Protein AF-A0A1Y1NAF7-F1 (afdb_monomer)

Nearest PDB structures (foldseek):
  4gmj-assembly3_F  TM=9.354E-01  e=2.332E-06  Homo sapiens
  4gmj-assembly2_D  TM=9.264E-01  e=3.913E-06  Homo sapiens
  3g10-assembly1_A  TM=8.641E-01  e=6.539E-05  Schizosaccharomyces pombe

Structure (mmCIF, N/CA/C/O backbone):
data_AF-A0A1Y1NAF7-F1
#
_entry.id   AF-A0A1Y1NAF7-F1
#
loop_
_atom_site.group_PDB
_atom_site.id
_atom_site.type_symbol
_atom_site.label_atom_id
_atom_site.label_alt_id
_atom_site.label_comp_id
_atom_site.label_asym_id
_atom_site.label_entity_id
_atom_site.label_seq_id
_atom_site.pdbx_PDB_ins_code
_atom_site.Cartn_x
_atom_site.Cartn_y
_atom_site.Cartn_z
_atom_site.occupancy
_atom_site.B_iso_or_equiv
_atom_site.auth_seq_id
_atom_site.auth_comp_id
_atom_site.auth_asym_id
_atom_site.auth_atom_id
_atom_site.pdbx_PDB_model_num
ATOM 1 N N . TYR A 1 1 ? 0.573 -0.088 10.999 1.00 87.44 1 TYR A N 1
ATOM 2 C CA . TYR A 1 1 ? -0.055 0.769 12.030 1.00 87.44 1 TYR A CA 1
ATOM 3 C C . TYR A 1 1 ? -1.225 1.585 11.491 1.00 87.44 1 TYR A C 1
ATOM 5 O O . TYR A 1 1 ? -2.188 1.751 12.228 1.00 87.44 1 TYR A O 1
ATOM 13 N N . ASP A 1 2 ? -1.190 2.050 10.239 1.00 93.06 2 ASP A N 1
ATOM 14 C CA . ASP A 1 2 ? -2.223 2.925 9.647 1.00 93.06 2 ASP A CA 1
ATOM 15 C C . ASP A 1 2 ? -3.653 2.391 9.813 1.00 93.06 2 ASP A C 1
ATOM 17 O O . ASP A 1 2 ? -4.511 3.077 10.369 1.00 93.06 2 ASP A O 1
ATOM 21 N N . PHE A 1 3 ? -3.892 1.123 9.457 1.00 94.56 3 PHE A N 1
ATOM 22 C CA . PHE A 1 3 ? -5.194 0.478 9.658 1.00 94.56 3 PHE A CA 1
ATOM 23 C C . PHE A 1 3 ? -5.622 0.399 11.126 1.00 94.56 3 PHE A C 1
ATOM 25 O O . PHE A 1 3 ? -6.816 0.415 11.402 1.00 94.56 3 PHE A O 1
ATOM 32 N N . GLY A 1 4 ? -4.687 0.364 12.078 1.00 95.00 4 GLY A N 1
ATOM 33 C CA . GLY A 1 4 ? -5.000 0.420 13.506 1.00 95.00 4 GLY A CA 1
ATOM 34 C C . GLY A 1 4 ? -5.618 1.762 13.898 1.00 95.00 4 GLY A C 1
ATOM 35 O O . GLY A 1 4 ? -6.673 1.797 14.527 1.00 95.00 4 GLY A O 1
ATOM 36 N N . TYR A 1 5 ? -5.011 2.872 13.467 1.00 96.50 5 TYR A N 1
ATOM 37 C CA . TYR A 1 5 ? -5.557 4.211 13.709 1.00 96.50 5 TYR A CA 1
ATOM 38 C C . TYR A 1 5 ? -6.892 4.423 12.995 1.00 96.50 5 TYR A C 1
ATOM 40 O O . TYR A 1 5 ? -7.846 4.878 13.624 1.00 96.50 5 TYR A O 1
ATOM 48 N N . LEU A 1 6 ? -6.984 4.054 11.714 1.00 96.81 6 LEU A N 1
ATOM 49 C CA . LEU A 1 6 ? -8.217 4.208 10.941 1.00 96.81 6 LEU A CA 1
ATOM 50 C C . LEU A 1 6 ? -9.359 3.364 11.518 1.00 96.81 6 LEU A C 1
ATOM 52 O O . LEU A 1 6 ? -10.451 3.881 11.728 1.00 96.81 6 LEU A O 1
ATOM 56 N N . THR A 1 7 ? -9.101 2.097 11.853 1.00 96.56 7 THR A N 1
ATOM 57 C CA . THR A 1 7 ? -10.111 1.222 12.468 1.00 96.56 7 THR A CA 1
ATOM 58 C C . THR A 1 7 ? -10.563 1.783 13.811 1.00 96.56 7 THR A C 1
ATOM 60 O O . THR A 1 7 ? -11.762 1.861 14.044 1.00 96.56 7 THR A O 1
ATOM 63 N N . LYS A 1 8 ? -9.637 2.256 14.662 1.00 97.56 8 LYS A N 1
ATOM 64 C CA . LYS A 1 8 ? -9.969 2.896 15.948 1.00 97.56 8 LYS A CA 1
A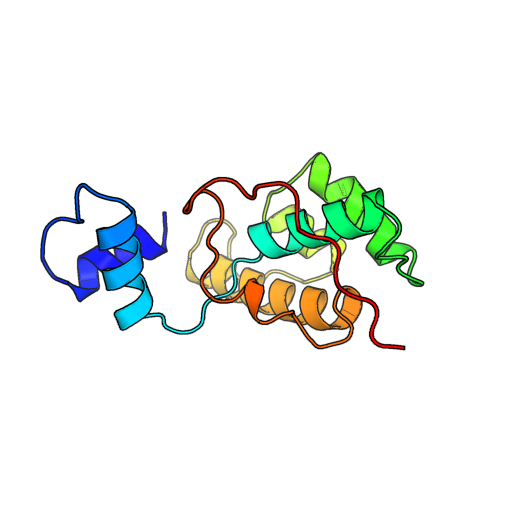TOM 65 C C . LYS A 1 8 ? -10.896 4.103 15.773 1.00 97.56 8 LYS A C 1
ATOM 67 O O . LYS A 1 8 ? -11.840 4.255 16.544 1.00 97.56 8 LYS A O 1
ATOM 72 N N . LEU A 1 9 ? -10.629 4.948 14.774 1.00 97.75 9 LEU A N 1
ATOM 73 C CA . LEU A 1 9 ? -11.469 6.107 14.459 1.00 97.75 9 LEU A CA 1
ATOM 74 C C . LEU A 1 9 ? -12.861 5.701 13.961 1.00 97.75 9 LEU A C 1
ATOM 76 O O . LEU A 1 9 ? -13.828 6.371 14.295 1.00 97.75 9 LEU A O 1
ATOM 80 N N . LEU A 1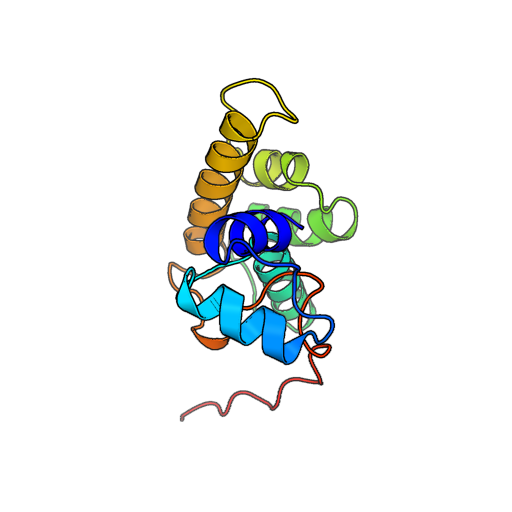 10 ? -12.969 4.619 13.188 1.00 97.31 10 LEU A N 1
ATOM 81 C CA . LEU A 1 10 ? -14.237 4.165 12.608 1.00 97.31 10 LEU A CA 1
ATOM 82 C C . LEU A 1 10 ? -15.128 3.419 13.608 1.00 97.31 10 LEU A C 1
ATOM 84 O O . LEU A 1 10 ? -16.346 3.577 13.569 1.00 97.31 10 LEU A O 1
ATOM 88 N N . ILE A 1 11 ? -14.541 2.616 14.502 1.00 97.00 11 ILE A N 1
ATOM 89 C CA . ILE A 1 11 ? -15.306 1.867 15.513 1.00 97.00 11 ILE A CA 1
ATOM 90 C C . ILE A 1 11 ? -15.652 2.715 16.742 1.00 97.00 11 ILE A C 1
ATOM 92 O O . ILE A 1 11 ? -16.551 2.343 17.489 1.00 97.00 11 ILE A O 1
ATOM 96 N N . CYS A 1 12 ? -14.946 3.829 16.969 1.00 96.62 12 CYS A N 1
ATOM 97 C CA . CYS A 1 12 ? -15.132 4.724 18.120 1.00 96.62 12 CYS A CA 1
ATOM 98 C C . CYS A 1 12 ? -15.046 4.029 19.495 1.00 96.62 12 CYS A C 1
ATOM 100 O O . CYS A 1 12 ? -15.595 4.504 20.487 1.00 96.62 12 CYS A O 1
ATOM 102 N N . THR A 1 13 ? -14.323 2.915 19.571 1.00 95.62 13 THR A N 1
ATOM 103 C CA . THR A 1 13 ? -14.068 2.132 20.785 1.00 95.62 13 THR A CA 1
ATOM 104 C C . THR A 1 13 ? -12.578 1.790 20.877 1.00 95.62 13 THR A C 1
ATOM 106 O O . THR A 1 13 ? -11.844 1.952 19.895 1.00 95.62 13 THR A O 1
ATOM 109 N N . PRO A 1 14 ? -12.083 1.304 22.033 1.00 97.31 14 PRO A N 1
ATOM 110 C CA . PRO A 1 14 ? -10.762 0.687 22.095 1.00 97.31 14 PRO A CA 1
ATOM 111 C C . PRO A 1 14 ? -10.601 -0.394 21.018 1.00 97.31 14 PRO A C 1
ATOM 113 O O . PRO A 1 14 ? -11.569 -1.074 20.663 1.00 97.31 14 PRO A O 1
ATOM 116 N N . LEU A 1 15 ? -9.380 -0.530 20.491 1.00 97.06 15 LEU A N 1
ATOM 117 C CA . LEU A 1 15 ? -9.066 -1.617 19.567 1.00 97.06 15 LEU A CA 1
ATOM 118 C C . LEU A 1 15 ? -9.236 -2.966 20.283 1.00 97.06 15 LEU A C 1
ATOM 120 O O . LEU A 1 15 ? -8.969 -3.040 21.485 1.00 97.06 15 LEU A O 1
ATOM 124 N N . PRO A 1 16 ? -9.659 -4.024 19.571 1.00 95.56 16 PRO A N 1
ATOM 125 C CA . PRO A 1 16 ? -9.683 -5.367 20.134 1.00 95.56 16 PRO A CA 1
ATOM 126 C C . PRO A 1 16 ? -8.300 -5.790 20.649 1.00 95.56 16 PRO A C 1
ATOM 128 O O . PRO A 1 16 ? -7.284 -5.478 20.033 1.00 95.56 16 PRO A O 1
ATOM 131 N N . ASN A 1 17 ? -8.271 -6.536 21.757 1.00 94.00 17 ASN A N 1
ATOM 132 C CA . ASN A 1 17 ? -7.040 -7.120 22.313 1.00 94.00 17 ASN A CA 1
ATOM 133 C C . ASN A 1 17 ? -6.631 -8.430 21.615 1.00 94.00 17 ASN A C 1
ATOM 135 O O . ASN A 1 17 ? -5.610 -9.017 21.958 1.00 94.00 17 ASN A O 1
ATOM 139 N N . ASP A 1 18 ? -7.451 -8.897 20.674 1.00 92.69 18 ASP A N 1
ATOM 140 C CA . ASP A 1 18 ? -7.251 -10.103 19.881 1.00 92.69 18 ASP A CA 1
ATOM 141 C C . ASP A 1 18 ? -7.133 -9.730 18.398 1.00 92.69 18 ASP A C 1
ATOM 143 O O . ASP A 1 18 ? -7.899 -8.909 17.880 1.00 92.69 18 ASP A O 1
ATOM 147 N N . GLU A 1 19 ? -6.167 -10.336 17.715 1.00 91.62 19 GLU A N 1
ATOM 148 C CA . GLU A 1 19 ? -5.826 -10.001 16.334 1.00 91.62 19 GLU A CA 1
ATOM 149 C C . GLU A 1 19 ? -6.906 -10.436 15.336 1.00 91.62 19 GLU A C 1
ATOM 151 O O . GLU A 1 19 ? -7.208 -9.693 14.403 1.00 91.62 19 GLU A O 1
ATOM 156 N N . ALA A 1 20 ? -7.551 -11.588 15.551 1.00 91.56 20 ALA A N 1
ATOM 157 C CA . ALA A 1 20 ? -8.615 -12.073 14.672 1.00 91.56 20 ALA A CA 1
ATOM 158 C C . ALA A 1 20 ? -9.863 -11.178 14.758 1.00 91.56 20 ALA A C 1
ATOM 160 O O . ALA A 1 20 ? -10.509 -10.880 13.746 1.00 91.56 20 ALA A O 1
ATOM 161 N N . GLN A 1 21 ? -10.184 -10.684 15.957 1.00 94.00 21 GLN A N 1
ATOM 162 C CA . GLN A 1 21 ? -11.232 -9.682 16.143 1.00 94.00 21 GLN A CA 1
ATOM 163 C C . GLN A 1 21 ? -10.866 -8.339 15.507 1.00 94.00 21 GLN A C 1
ATOM 165 O O . GLN A 1 21 ? -11.727 -7.708 14.888 1.00 94.00 21 GLN A O 1
ATOM 170 N N . PHE A 1 22 ? -9.610 -7.897 15.637 1.00 94.50 22 PHE A N 1
ATOM 171 C CA . PHE A 1 22 ? -9.131 -6.697 14.952 1.00 94.50 22 PHE A CA 1
ATOM 172 C C . PHE A 1 22 ? -9.283 -6.827 13.432 1.00 94.50 22 PHE A C 1
ATOM 174 O O . PHE A 1 22 ? -9.871 -5.946 12.806 1.00 94.50 22 PHE A O 1
ATOM 181 N N . ASP A 1 23 ? -8.824 -7.937 12.856 1.00 92.62 23 ASP A N 1
ATOM 182 C CA . ASP A 1 23 ? -8.908 -8.221 11.423 1.00 92.62 23 ASP A CA 1
ATOM 183 C C . ASP A 1 23 ? -10.362 -8.224 10.927 1.00 92.62 23 ASP A C 1
ATOM 185 O O . ASP A 1 23 ? -10.694 -7.548 9.952 1.00 92.62 23 ASP A O 1
ATOM 189 N N . SER A 1 24 ? -11.262 -8.873 11.672 1.00 93.19 24 SER A N 1
ATOM 190 C CA . SER A 1 24 ? -12.698 -8.891 11.368 1.00 93.19 24 SER A CA 1
ATOM 191 C C . SER A 1 24 ? -13.309 -7.484 11.348 1.00 93.19 24 SER A C 1
ATOM 193 O O . SER A 1 24 ? -14.112 -7.160 10.472 1.00 93.19 24 SER A O 1
ATOM 195 N N . LYS A 1 25 ? -12.928 -6.616 12.298 1.00 94.88 25 LYS A N 1
ATOM 196 C CA . LYS A 1 25 ? -13.388 -5.217 12.337 1.00 94.88 25 LYS A CA 1
ATOM 197 C C . LYS A 1 25 ? -12.776 -4.382 11.218 1.00 94.88 25 LYS A C 1
ATOM 199 O O . LYS A 1 25 ? -13.486 -3.584 10.619 1.00 94.88 25 LYS A O 1
ATOM 204 N N . MET A 1 26 ? -11.493 -4.564 10.924 1.00 94.88 26 MET A N 1
ATOM 205 C CA . MET A 1 26 ? -10.797 -3.846 9.857 1.00 94.88 26 MET A CA 1
ATOM 206 C C . MET A 1 26 ? -11.428 -4.157 8.493 1.00 94.88 26 MET A C 1
ATOM 208 O O . MET A 1 26 ? -11.810 -3.236 7.770 1.00 94.88 26 MET A O 1
ATOM 212 N N . LYS A 1 27 ? -11.651 -5.441 8.190 1.00 94.19 27 LYS A N 1
ATOM 213 C CA . LYS A 1 27 ? -12.234 -5.903 6.919 1.00 94.19 27 LYS A CA 1
ATOM 214 C C . LYS A 1 27 ? -13.684 -5.469 6.701 1.00 94.19 27 LYS A C 1
ATOM 216 O O . LYS A 1 27 ? -14.118 -5.401 5.556 1.00 94.19 27 LYS A O 1
ATOM 221 N N . LEU A 1 28 ? -14.416 -5.115 7.761 1.00 95.75 28 LEU A N 1
ATOM 222 C CA . LEU A 1 28 ? -15.754 -4.527 7.635 1.00 95.75 28 LEU A CA 1
ATOM 223 C C . LEU A 1 28 ? -15.720 -3.169 6.916 1.00 95.75 28 LEU A C 1
ATOM 225 O O . LEU A 1 28 ? -16.611 -2.871 6.126 1.00 95.75 28 LEU A O 1
ATOM 229 N N . TYR A 1 29 ? -14.700 -2.351 7.191 1.00 96.50 29 TYR A N 1
ATOM 230 C CA . TYR A 1 29 ? -14.556 -1.014 6.605 1.00 96.50 29 TYR A CA 1
ATOM 231 C C . TYR A 1 29 ? -13.614 -0.989 5.400 1.00 96.50 29 TYR A C 1
ATOM 233 O O . TYR A 1 29 ? -13.761 -0.144 4.518 1.00 96.50 29 TYR A O 1
ATOM 241 N N . PHE A 1 30 ? -12.657 -1.915 5.350 1.00 95.81 30 PHE A N 1
ATOM 242 C CA . PHE A 1 30 ? -11.662 -2.028 4.289 1.00 95.81 30 PHE A CA 1
ATOM 243 C C . PHE A 1 30 ? -11.693 -3.440 3.677 1.00 95.81 30 PHE A C 1
ATOM 245 O O . PHE A 1 30 ? -10.758 -4.219 3.869 1.00 95.81 30 PHE A O 1
ATOM 252 N N . PRO A 1 31 ? -12.765 -3.799 2.943 1.00 94.56 31 PRO A N 1
ATOM 253 C CA . PRO A 1 31 ? -12.962 -5.158 2.428 1.00 94.56 31 PRO A CA 1
ATOM 254 C C . PRO A 1 31 ? -11.948 -5.546 1.347 1.00 94.56 31 PRO A C 1
ATOM 256 O O . PRO A 1 31 ? -11.703 -6.727 1.114 1.00 94.56 31 PRO A O 1
ATOM 259 N N . THR A 1 32 ? -11.342 -4.559 0.684 1.00 94.69 32 THR A N 1
ATOM 260 C CA . THR A 1 32 ? -10.315 -4.777 -0.333 1.00 94.69 32 THR A CA 1
ATOM 261 C C . THR A 1 32 ? -9.128 -3.875 -0.055 1.00 94.69 32 THR A C 1
ATOM 263 O O . THR A 1 32 ? -9.188 -2.661 -0.252 1.00 94.69 32 THR A O 1
ATOM 266 N N . THR A 1 33 ? -8.037 -4.476 0.408 1.00 94.50 33 THR A N 1
ATOM 267 C CA . THR A 1 33 ? -6.781 -3.779 0.683 1.00 94.50 33 THR A CA 1
ATOM 268 C C . THR A 1 33 ? -5.613 -4.552 0.102 1.00 94.50 33 THR A C 1
ATOM 270 O O . THR A 1 33 ? -5.606 -5.782 0.087 1.00 94.50 33 THR A O 1
ATOM 273 N N . TYR A 1 34 ? -4.621 -3.804 -0.371 1.00 95.38 34 TYR A N 1
ATOM 274 C CA . TYR A 1 34 ? -3.343 -4.332 -0.816 1.00 95.38 34 TYR A CA 1
ATOM 275 C C . TYR A 1 34 ? -2.230 -3.578 -0.102 1.00 95.38 34 TYR A C 1
ATOM 277 O O . TYR A 1 34 ? -2.150 -2.351 -0.179 1.00 95.38 34 TYR A O 1
ATOM 285 N N . ASP A 1 35 ? -1.360 -4.315 0.576 1.00 94.06 35 ASP A N 1
ATOM 286 C CA . ASP A 1 35 ? -0.165 -3.762 1.198 1.00 94.06 35 ASP A CA 1
ATOM 287 C C . ASP A 1 35 ? 1.021 -3.867 0.224 1.00 94.06 35 ASP A C 1
ATOM 289 O O . ASP A 1 35 ? 1.442 -4.957 -0.169 1.00 94.06 35 ASP A O 1
ATOM 293 N N . VAL A 1 36 ? 1.574 -2.719 -0.179 1.00 93.56 36 VAL A N 1
ATOM 294 C CA . VAL A 1 36 ? 2.702 -2.653 -1.127 1.00 93.56 36 VAL A CA 1
ATOM 295 C C . VAL A 1 36 ? 3.929 -3.403 -0.604 1.00 93.5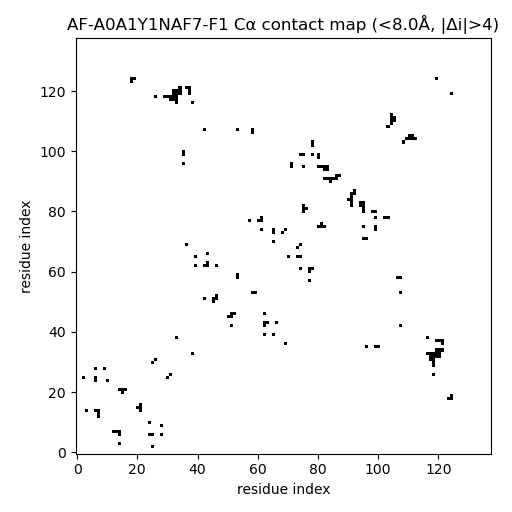6 36 VAL A C 1
ATOM 297 O O . VAL A 1 36 ? 4.631 -4.052 -1.378 1.00 93.56 36 VAL A O 1
ATOM 300 N N . LYS A 1 37 ? 4.196 -3.354 0.704 1.00 90.75 37 LYS A N 1
ATOM 301 C CA . LYS A 1 37 ? 5.339 -4.043 1.308 1.00 90.75 37 LYS A CA 1
ATOM 302 C C . LYS A 1 37 ? 5.128 -5.554 1.310 1.00 90.75 37 LYS A C 1
ATOM 304 O O . LYS A 1 37 ? 6.071 -6.284 1.000 1.00 90.75 37 LYS A O 1
ATOM 309 N N . HIS A 1 38 ? 3.908 -6.007 1.602 1.00 92.12 38 HIS A N 1
ATOM 310 C CA . HIS A 1 38 ? 3.523 -7.418 1.480 1.00 92.12 38 HIS A CA 1
ATOM 311 C C . HIS A 1 38 ? 3.739 -7.936 0.058 1.00 92.12 38 HIS A C 1
ATOM 313 O O . HIS A 1 38 ? 4.450 -8.918 -0.150 1.00 92.12 38 HIS A O 1
ATOM 319 N N . LEU A 1 39 ? 3.201 -7.221 -0.931 1.00 93.50 39 LEU A N 1
ATOM 320 C CA . LEU A 1 39 ? 3.317 -7.591 -2.340 1.00 93.50 39 LEU A CA 1
ATOM 321 C C . LEU A 1 39 ? 4.771 -7.600 -2.828 1.00 93.50 39 LEU A C 1
ATOM 323 O O . LEU A 1 39 ? 5.166 -8.530 -3.527 1.00 93.50 39 LEU A O 1
ATOM 327 N N . MET A 1 40 ? 5.601 -6.637 -2.412 1.00 91.75 40 MET A N 1
ATOM 328 C CA . MET A 1 40 ? 7.025 -6.650 -2.762 1.00 91.75 40 MET A CA 1
ATOM 329 C C . MET A 1 40 ? 7.765 -7.858 -2.182 1.00 91.75 40 MET A C 1
ATOM 331 O O . MET A 1 40 ? 8.598 -8.456 -2.862 1.00 91.75 40 MET A O 1
ATOM 335 N N . LYS A 1 41 ? 7.463 -8.256 -0.941 1.00 90.62 41 LYS A N 1
ATOM 336 C CA . LYS A 1 41 ? 8.066 -9.452 -0.334 1.00 90.62 41 LYS A CA 1
ATOM 337 C C . LYS A 1 41 ? 7.604 -10.735 -1.013 1.00 90.62 41 LYS A C 1
ATOM 339 O O . LYS A 1 41 ? 8.423 -11.627 -1.229 1.00 90.62 41 LYS A O 1
ATOM 344 N N . TYR A 1 42 ? 6.336 -10.799 -1.408 1.00 91.50 42 TYR A N 1
ATOM 345 C CA . TYR A 1 42 ? 5.823 -11.894 -2.220 1.00 91.50 42 TYR A CA 1
ATOM 346 C C . TYR A 1 42 ? 6.531 -11.986 -3.580 1.00 91.50 42 TYR A C 1
ATOM 348 O O . TYR A 1 42 ? 7.002 -13.059 -3.951 1.00 91.50 42 TYR A O 1
ATOM 356 N N . ALA A 1 43 ? 6.698 -10.862 -4.281 1.00 91.06 43 ALA A N 1
ATOM 357 C CA . ALA A 1 43 ? 7.401 -10.820 -5.561 1.00 91.06 43 ALA A CA 1
ATOM 358 C C . ALA A 1 43 ? 8.858 -11.298 -5.452 1.00 91.06 43 ALA A C 1
ATOM 360 O O . ALA A 1 43 ? 9.317 -12.076 -6.288 1.00 91.06 43 ALA A O 1
ATOM 361 N N . ILE A 1 44 ? 9.572 -10.896 -4.394 1.00 89.94 44 ILE A N 1
ATOM 362 C CA . ILE A 1 44 ? 10.932 -11.391 -4.1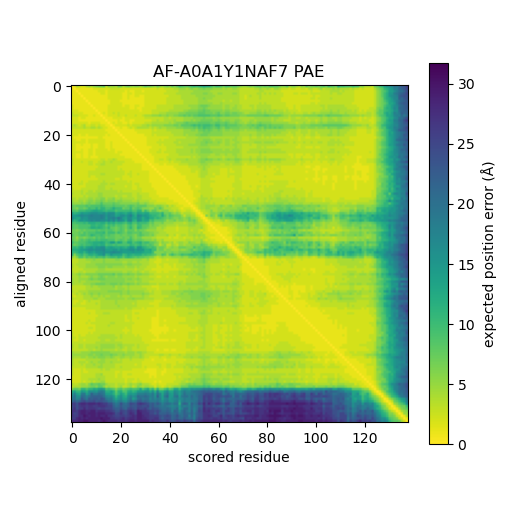23 1.00 89.94 44 ILE A CA 1
ATOM 363 C C . ILE A 1 44 ? 10.918 -12.897 -3.911 1.00 89.94 44 ILE A C 1
ATOM 365 O O . ILE A 1 44 ? 11.730 -13.600 -4.501 1.00 89.94 44 ILE A O 1
ATOM 369 N N . ARG A 1 45 ? 9.980 -13.405 -3.105 1.00 89.69 45 ARG A N 1
ATOM 370 C CA . ARG A 1 45 ? 9.864 -14.843 -2.852 1.00 89.69 45 ARG A CA 1
ATOM 371 C C . ARG A 1 45 ? 9.645 -15.626 -4.148 1.00 89.69 45 ARG A C 1
ATOM 373 O O . ARG A 1 45 ? 10.315 -16.635 -4.345 1.00 89.69 45 ARG A O 1
ATOM 380 N N . LEU A 1 46 ? 8.764 -15.155 -5.034 1.00 89.75 46 LEU A N 1
ATOM 381 C CA . LEU A 1 46 ? 8.550 -15.778 -6.343 1.00 89.75 46 LEU A CA 1
ATOM 382 C C . LEU A 1 46 ? 9.816 -15.768 -7.207 1.00 89.75 46 LEU A C 1
ATOM 384 O O . LEU A 1 46 ? 10.119 -16.771 -7.851 1.00 89.75 46 LEU A O 1
ATOM 388 N N . HIS A 1 47 ? 10.563 -14.662 -7.208 1.00 88.94 47 HIS A N 1
ATOM 389 C CA . HIS A 1 47 ? 11.806 -14.540 -7.968 1.00 88.94 47 HIS A CA 1
ATOM 390 C C . HIS A 1 47 ? 12.898 -15.474 -7.442 1.00 88.94 47 HIS A C 1
ATOM 392 O O . HIS A 1 47 ? 13.485 -16.226 -8.214 1.00 88.94 47 HIS A O 1
ATOM 398 N N . THR A 1 48 ? 13.110 -15.514 -6.126 1.00 87.94 48 THR A N 1
ATOM 399 C CA . THR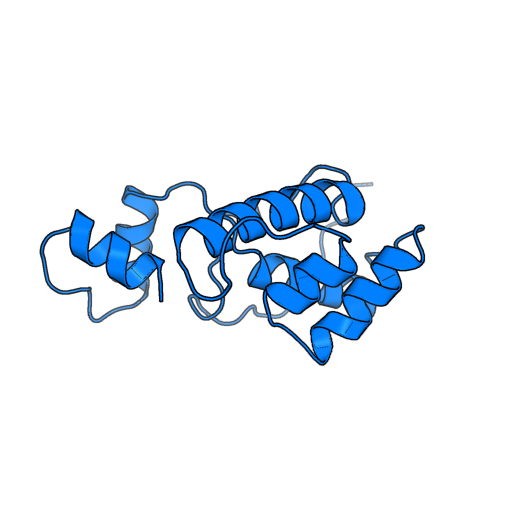 A 1 48 ? 14.078 -16.423 -5.492 1.00 87.94 48 THR A CA 1
ATOM 400 C C . THR A 1 48 ? 13.743 -17.896 -5.746 1.00 87.94 48 THR A C 1
ATOM 402 O O . THR A 1 48 ? 14.642 -18.727 -5.825 1.00 87.94 48 THR A O 1
ATOM 405 N N . GLN A 1 49 ? 12.460 -18.231 -5.905 1.00 88.75 49 GLN A N 1
ATOM 406 C CA . GLN A 1 49 ? 11.998 -19.586 -6.222 1.00 88.75 49 GLN A CA 1
ATOM 407 C C . GLN A 1 49 ? 11.965 -19.896 -7.731 1.00 88.75 49 GLN A C 1
ATOM 409 O O . GLN A 1 49 ? 11.642 -21.018 -8.108 1.00 88.75 49 GLN A O 1
ATOM 414 N N . GLY A 1 50 ? 12.281 -18.929 -8.600 1.00 86.06 50 GLY A N 1
ATOM 415 C CA . GLY A 1 50 ? 12.265 -19.097 -10.057 1.00 86.06 50 GLY A CA 1
ATOM 416 C C . GLY A 1 50 ? 10.876 -19.047 -10.707 1.00 86.06 50 GLY A C 1
ATOM 417 O O . GLY A 1 50 ? 10.774 -19.207 -11.919 1.00 86.06 50 GLY A O 1
ATOM 418 N N . PHE A 1 51 ? 9.812 -18.783 -9.941 1.00 84.50 51 PHE A N 1
ATOM 419 C CA . PHE A 1 51 ? 8.439 -18.643 -10.454 1.00 84.50 51 PHE A CA 1
ATOM 420 C C . PHE A 1 51 ? 8.153 -17.267 -11.062 1.00 84.50 51 PHE A C 1
ATOM 422 O O . PHE A 1 51 ? 7.161 -17.094 -11.766 1.00 84.50 51 PHE A O 1
ATOM 429 N N . LEU A 1 52 ? 9.014 -16.285 -10.794 1.00 82.62 52 LEU A N 1
ATOM 430 C CA . LEU A 1 52 ? 8.979 -14.973 -11.423 1.00 82.62 52 LEU A CA 1
ATOM 431 C C . LEU A 1 52 ? 10.337 -14.706 -12.065 1.00 82.62 52 LEU A C 1
ATOM 433 O O . LEU A 1 52 ? 11.326 -14.489 -11.371 1.00 82.62 52 LEU A O 1
ATOM 437 N N . THR A 1 53 ? 10.377 -14.691 -13.393 1.00 76.12 53 THR A N 1
ATOM 438 C CA . THR A 1 53 ? 11.546 -14.268 -14.171 1.00 76.12 53 THR A CA 1
ATOM 439 C C . THR A 1 53 ? 11.165 -12.997 -14.922 1.00 76.12 53 THR A C 1
ATOM 441 O O . THR A 1 53 ? 10.587 -13.068 -16.008 1.00 76.12 53 THR A O 1
ATOM 444 N N . PRO A 1 54 ? 11.396 -11.809 -14.336 1.00 73.75 54 PRO A N 1
ATOM 445 C CA . PRO A 1 54 ? 11.109 -10.572 -15.033 1.00 73.75 54 PRO A CA 1
ATOM 446 C C . PRO A 1 54 ? 11.996 -10.473 -16.275 1.00 73.75 54 PRO A C 1
ATOM 448 O O . PRO A 1 54 ? 13.217 -10.542 -16.177 1.00 73.75 54 PRO A O 1
ATOM 451 N N . ASN A 1 55 ? 11.386 -10.271 -17.443 1.00 72.88 55 ASN A N 1
ATOM 452 C CA . ASN A 1 55 ? 12.134 -10.007 -18.677 1.00 72.88 55 ASN A CA 1
ATOM 453 C C . ASN A 1 55 ? 12.797 -8.618 -18.665 1.00 72.88 55 ASN A C 1
ATOM 455 O O . ASN A 1 55 ? 13.681 -8.349 -19.474 1.00 72.88 55 ASN A O 1
ATOM 459 N N . ASP A 1 56 ? 12.356 -7.734 -17.766 1.00 78.44 56 ASP A N 1
ATOM 460 C CA . ASP A 1 56 ? 12.903 -6.395 -17.574 1.00 78.44 56 ASP A CA 1
ATOM 461 C C . ASP A 1 56 ? 14.034 -6.424 -16.523 1.00 78.44 56 ASP A C 1
ATOM 463 O O . ASP A 1 56 ? 13.760 -6.647 -15.335 1.00 78.44 56 ASP A O 1
ATOM 467 N N . PRO A 1 57 ? 15.296 -6.142 -16.910 1.00 81.19 57 PRO A N 1
ATOM 468 C CA . PRO A 1 57 ? 16.419 -6.052 -15.978 1.00 81.19 57 PRO A CA 1
ATOM 469 C C . PRO A 1 57 ? 16.196 -5.046 -14.843 1.00 81.19 57 PRO A C 1
ATOM 471 O O . PRO A 1 57 ? 16.727 -5.229 -13.748 1.00 81.19 57 PRO A O 1
ATOM 474 N N . ALA A 1 58 ? 15.391 -4.000 -15.070 1.00 79.94 58 ALA A N 1
ATOM 475 C CA . ALA A 1 58 ? 15.054 -3.039 -14.028 1.00 79.94 58 ALA A CA 1
ATOM 476 C C . ALA A 1 58 ? 14.230 -3.688 -12.910 1.00 79.94 58 ALA A C 1
ATOM 478 O O . ALA A 1 58 ? 14.435 -3.364 -11.746 1.00 79.94 58 ALA A O 1
ATOM 479 N N . VAL A 1 59 ? 13.335 -4.629 -13.227 1.00 81.00 59 VAL A N 1
ATOM 480 C CA . VAL A 1 59 ? 12.522 -5.321 -12.217 1.00 81.00 59 VAL A CA 1
ATOM 481 C C . VAL A 1 59 ? 13.369 -6.275 -11.378 1.00 81.00 59 VAL A C 1
ATOM 483 O O . VAL A 1 59 ? 13.187 -6.337 -10.165 1.00 81.00 59 VAL A O 1
ATOM 486 N N . ILE A 1 60 ? 14.343 -6.957 -11.982 1.00 84.50 60 ILE A N 1
ATOM 487 C CA . ILE A 1 60 ? 15.297 -7.797 -11.241 1.00 84.50 60 ILE A CA 1
ATOM 488 C C . ILE A 1 60 ? 16.075 -6.947 -10.223 1.00 84.50 60 ILE A C 1
ATOM 490 O O . ILE A 1 60 ? 16.189 -7.309 -9.051 1.00 84.50 60 ILE A O 1
ATOM 494 N N . ASP A 1 61 ? 16.554 -5.776 -10.646 1.00 82.62 61 ASP A N 1
ATOM 495 C CA . ASP A 1 61 ? 17.249 -4.828 -9.773 1.00 82.62 61 ASP A CA 1
ATOM 496 C C . ASP A 1 61 ? 16.345 -4.303 -8.635 1.00 82.62 61 ASP A C 1
ATOM 498 O O . ASP A 1 61 ? 16.798 -4.215 -7.492 1.00 82.62 61 ASP A O 1
ATOM 502 N N . ILE A 1 62 ? 15.051 -4.047 -8.899 1.00 82.25 62 ILE A N 1
ATOM 503 C CA . ILE A 1 62 ? 14.042 -3.707 -7.869 1.00 82.25 62 ILE A CA 1
ATOM 504 C C . ILE A 1 62 ? 13.972 -4.781 -6.787 1.00 82.25 62 ILE A C 1
ATOM 506 O O . ILE A 1 62 ? 14.039 -4.460 -5.597 1.00 82.25 62 ILE A O 1
ATOM 510 N N . LEU A 1 63 ? 13.828 -6.043 -7.188 1.00 85.56 63 LEU A N 1
ATOM 511 C CA . LEU A 1 63 ? 13.645 -7.155 -6.257 1.00 85.56 63 LEU A CA 1
ATOM 512 C C . LEU A 1 63 ? 14.882 -7.351 -5.373 1.00 85.56 63 LEU A C 1
ATOM 514 O O . LEU A 1 63 ? 14.747 -7.460 -4.154 1.00 85.56 63 LEU A O 1
ATOM 518 N N . ASN A 1 64 ? 16.077 -7.279 -5.961 1.00 82.69 64 ASN A N 1
ATOM 519 C CA . ASN A 1 64 ? 17.337 -7.413 -5.227 1.00 82.69 64 ASN A CA 1
ATOM 520 C C . ASN A 1 64 ? 17.577 -6.236 -4.264 1.00 82.69 64 ASN A C 1
ATOM 522 O O . ASN A 1 64 ? 17.956 -6.425 -3.108 1.00 82.69 64 ASN A O 1
ATOM 526 N N . LYS A 1 65 ? 17.327 -4.994 -4.700 1.00 79.56 65 LYS A N 1
ATOM 527 C CA . LYS A 1 65 ? 17.544 -3.799 -3.862 1.00 79.56 65 LYS A CA 1
ATOM 528 C C . LYS A 1 65 ? 16.575 -3.709 -2.690 1.00 79.56 65 LYS A C 1
ATOM 530 O O . LYS A 1 65 ? 16.949 -3.226 -1.616 1.00 79.56 65 LYS A O 1
ATOM 535 N N . PHE A 1 66 ? 15.338 -4.164 -2.876 1.00 82.00 66 PHE A N 1
ATOM 536 C CA . PHE A 1 66 ? 14.315 -4.076 -1.841 1.00 82.00 66 PHE A CA 1
ATOM 537 C C . PHE A 1 66 ? 14.631 -4.938 -0.611 1.00 82.00 66 PHE A C 1
ATOM 539 O O . PHE A 1 66 ? 14.239 -4.581 0.503 1.00 82.00 66 PHE A O 1
ATOM 546 N N . GLU A 1 67 ? 15.367 -6.040 -0.776 1.00 72.94 67 GLU A N 1
ATOM 547 C CA . GLU A 1 67 ? 15.789 -6.881 0.346 1.00 72.94 67 GLU A CA 1
ATOM 548 C C . GLU A 1 67 ? 16.665 -6.111 1.345 1.00 72.94 67 GLU A C 1
ATOM 550 O O . GLU A 1 67 ? 16.455 -6.209 2.555 1.00 72.94 67 GLU A O 1
ATOM 555 N N . HIS A 1 68 ? 17.557 -5.254 0.840 1.00 72.50 68 HIS A N 1
ATOM 556 C CA . HIS A 1 68 ? 18.459 -4.439 1.653 1.00 72.50 68 HIS A CA 1
ATOM 557 C C . HIS A 1 68 ? 17.847 -3.104 2.106 1.00 72.50 68 HIS A C 1
ATOM 559 O O . HIS A 1 68 ? 18.229 -2.578 3.152 1.00 72.50 68 HIS A O 1
ATOM 565 N N . LYS A 1 69 ? 16.902 -2.533 1.340 1.00 76.44 69 LYS A N 1
ATOM 566 C CA . LYS A 1 69 ? 16.288 -1.222 1.620 1.00 76.44 69 LYS A CA 1
ATOM 567 C C . LYS A 1 69 ? 14.773 -1.216 1.376 1.00 76.44 69 LYS A C 1
ATOM 569 O O . LYS A 1 69 ? 14.284 -0.713 0.370 1.00 76.44 69 LYS A O 1
ATOM 574 N N . SER A 1 70 ? 14.005 -1.694 2.355 1.00 78.44 70 SER A N 1
ATOM 575 C CA . SER A 1 70 ? 12.539 -1.868 2.243 1.00 78.44 70 SER A CA 1
ATOM 576 C C . SER A 1 70 ? 11.671 -0.603 2.436 1.00 78.44 70 SER A C 1
ATOM 578 O O . SER A 1 70 ? 10.464 -0.707 2.654 1.00 78.44 70 SER A O 1
ATOM 580 N N . GLY A 1 71 ? 12.261 0.596 2.407 1.00 86.69 71 GLY A N 1
ATOM 581 C CA . GLY A 1 71 ? 11.535 1.862 2.603 1.00 86.69 71 GLY A CA 1
ATOM 582 C C . GLY A 1 71 ? 10.826 2.356 1.336 1.00 86.69 71 GLY A C 1
ATOM 583 O O . GLY A 1 71 ? 11.364 2.190 0.245 1.00 86.69 71 GLY A O 1
ATOM 584 N N . LEU A 1 72 ? 9.669 3.020 1.489 1.00 89.00 72 LEU A N 1
ATOM 585 C CA . LEU A 1 72 ? 8.834 3.523 0.382 1.00 89.00 72 LEU A CA 1
ATOM 586 C C . LEU A 1 72 ? 9.610 4.384 -0.629 1.00 89.00 72 LEU A C 1
ATOM 588 O O . LEU A 1 72 ? 9.399 4.238 -1.830 1.00 89.00 72 LEU A O 1
ATOM 592 N N . GLU A 1 73 ? 10.528 5.234 -0.158 1.00 90.50 73 GLU A N 1
ATOM 593 C CA . GLU A 1 73 ? 11.348 6.083 -1.035 1.00 90.50 73 GLU A CA 1
ATOM 594 C C . GLU A 1 73 ? 12.206 5.248 -1.990 1.00 90.50 73 GLU A C 1
ATOM 596 O O . GLU A 1 73 ? 12.199 5.484 -3.192 1.00 90.50 73 GLU A O 1
ATOM 601 N N . ASN A 1 74 ? 12.861 4.198 -1.485 1.00 87.19 74 ASN A N 1
ATOM 602 C CA . ASN A 1 74 ? 13.703 3.335 -2.317 1.00 87.19 74 ASN A CA 1
ATOM 603 C C . ASN A 1 74 ? 12.864 2.578 -3.358 1.00 87.19 74 ASN A C 1
ATOM 605 O O . ASN A 1 74 ? 13.292 2.398 -4.499 1.00 87.19 74 ASN A O 1
ATOM 609 N N . ILE A 1 75 ? 11.650 2.152 -2.985 1.00 87.75 75 ILE A N 1
ATOM 610 C CA . ILE A 1 75 ? 10.721 1.520 -3.931 1.00 87.75 75 ILE A CA 1
ATOM 611 C C . ILE A 1 75 ? 10.376 2.509 -5.050 1.00 87.75 75 ILE A C 1
ATOM 613 O O . ILE A 1 75 ? 10.462 2.173 -6.230 1.00 87.75 75 ILE A O 1
ATOM 617 N N . ALA A 1 76 ? 10.020 3.742 -4.684 1.00 91.25 76 ALA A N 1
ATOM 618 C CA . ALA A 1 76 ? 9.671 4.785 -5.636 1.00 91.25 76 ALA A CA 1
ATOM 619 C C . ALA A 1 76 ? 10.832 5.143 -6.571 1.00 91.25 76 ALA A C 1
ATOM 621 O O . ALA A 1 76 ? 10.624 5.206 -7.783 1.00 91.25 76 ALA A O 1
ATOM 622 N N . GLU A 1 77 ? 12.046 5.310 -6.040 1.00 88.94 77 GLU A N 1
ATOM 623 C CA . GLU A 1 77 ? 13.259 5.538 -6.833 1.00 88.94 77 GLU A CA 1
ATOM 624 C C . GLU A 1 77 ? 13.453 4.434 -7.871 1.00 88.94 77 GLU A C 1
ATOM 626 O O . GLU A 1 77 ? 13.706 4.714 -9.045 1.00 88.94 77 GLU A O 1
ATOM 631 N N . THR A 1 78 ? 13.260 3.176 -7.468 1.00 83.81 78 THR A N 1
ATOM 632 C CA . THR A 1 78 ? 13.5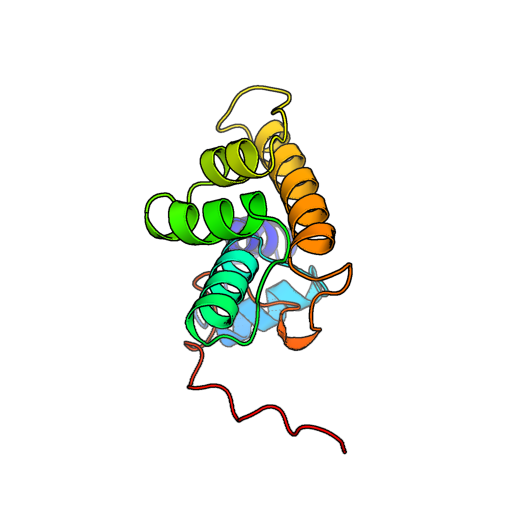15 2.050 -8.365 1.00 83.81 78 THR A CA 1
ATOM 633 C C . THR A 1 78 ? 12.432 1.895 -9.439 1.00 83.81 78 THR A C 1
ATOM 635 O O . THR A 1 78 ? 12.747 1.629 -10.598 1.00 83.81 78 THR A O 1
ATOM 638 N N . PHE A 1 79 ? 11.168 2.200 -9.123 1.00 87.94 79 PHE A N 1
ATOM 639 C CA . PHE A 1 79 ? 10.109 2.336 -10.135 1.00 87.94 79 PHE A CA 1
ATOM 640 C C . PHE A 1 79 ? 10.174 3.654 -10.928 1.00 87.94 79 PHE A C 1
ATOM 642 O O . PHE A 1 79 ? 9.320 3.893 -11.787 1.00 87.94 79 PHE A O 1
ATOM 649 N N . LYS A 1 80 ? 11.178 4.508 -10.674 1.00 90.62 80 LYS A N 1
ATOM 650 C CA . LYS A 1 80 ? 11.335 5.845 -11.272 1.00 90.62 80 LYS A CA 1
ATOM 651 C C . LYS A 1 80 ? 10.088 6.717 -11.087 1.00 90.62 80 LYS A C 1
ATOM 653 O O . LYS A 1 80 ? 9.714 7.504 -11.957 1.00 90.62 80 LYS A O 1
ATOM 658 N N . VAL A 1 81 ? 9.427 6.571 -9.944 1.00 93.62 81 VAL A N 1
ATOM 659 C CA . VAL A 1 81 ? 8.248 7.344 -9.567 1.00 93.62 81 VAL A CA 1
ATOM 660 C C . VAL A 1 81 ? 8.692 8.603 -8.839 1.00 93.62 81 VAL A C 1
ATOM 662 O O . VAL A 1 81 ? 9.275 8.551 -7.761 1.00 93.62 81 VAL A O 1
ATOM 665 N N . LYS A 1 82 ? 8.353 9.764 -9.402 1.00 94.81 82 LYS A N 1
ATOM 666 C CA . LYS A 1 82 ? 8.635 11.053 -8.769 1.00 94.81 82 LYS A CA 1
ATOM 667 C C . LYS A 1 82 ? 7.628 11.364 -7.654 1.00 94.81 82 LYS A C 1
ATOM 669 O O . LYS A 1 82 ? 6.411 11.395 -7.892 1.00 94.81 82 LYS A O 1
ATOM 674 N N . ARG A 1 83 ? 8.154 11.670 -6.466 1.00 96.94 83 ARG A N 1
ATOM 675 C CA . ARG A 1 83 ? 7.405 12.211 -5.325 1.00 96.94 83 ARG A CA 1
ATOM 676 C C . ARG A 1 83 ? 6.849 13.608 -5.623 1.00 96.94 83 ARG A C 1
ATOM 678 O O . ARG A 1 83 ? 7.479 14.413 -6.307 1.00 96.94 83 ARG A O 1
ATOM 685 N N . ILE A 1 84 ? 5.659 13.887 -5.092 1.00 97.31 84 ILE A N 1
ATOM 686 C CA . ILE A 1 84 ? 5.027 15.211 -5.110 1.00 97.31 84 ILE A CA 1
ATOM 687 C C . ILE A 1 84 ? 4.672 15.568 -3.666 1.00 97.31 84 ILE A C 1
ATOM 689 O O . ILE A 1 84 ? 3.897 14.855 -3.037 1.00 97.31 84 ILE A O 1
ATOM 693 N N . GLY A 1 85 ? 5.233 16.670 -3.165 1.00 96.44 85 GLY A N 1
ATOM 694 C CA . GLY A 1 85 ? 5.151 17.063 -1.756 1.00 96.44 85 GLY A CA 1
ATOM 695 C C . GLY A 1 85 ? 6.334 16.557 -0.925 1.00 96.44 85 GLY A C 1
ATOM 696 O O . GLY A 1 85 ? 7.236 15.888 -1.431 1.00 96.44 85 GLY A O 1
ATOM 697 N N . SER A 1 86 ? 6.344 16.898 0.362 1.00 96.19 86 SER A N 1
ATOM 698 C CA . SER A 1 86 ? 7.437 16.558 1.283 1.00 96.19 86 SER A CA 1
ATOM 699 C C . SER A 1 86 ? 7.378 15.094 1.717 1.00 96.19 86 SER A C 1
ATOM 701 O O . SER A 1 86 ? 6.290 14.547 1.885 1.00 96.19 86 SER A O 1
ATOM 703 N N . ALA A 1 87 ? 8.528 14.447 1.905 1.00 94.25 87 ALA A N 1
ATOM 704 C CA . ALA A 1 87 ? 8.576 13.123 2.527 1.00 94.25 87 ALA A CA 1
ATOM 705 C C . ALA A 1 87 ? 8.068 13.177 3.978 1.00 94.25 87 ALA A C 1
ATOM 707 O O . ALA A 1 87 ? 8.134 14.230 4.617 1.00 94.25 87 ALA A O 1
ATOM 708 N N . HIS A 1 88 ? 7.579 12.044 4.492 1.00 92.56 88 HIS A N 1
ATOM 709 C CA . HIS A 1 88 ? 7.048 11.916 5.857 1.00 92.56 88 HIS A CA 1
ATOM 710 C C . HIS A 1 88 ? 5.788 12.754 6.123 1.00 92.56 88 HIS A C 1
ATOM 712 O O . HIS A 1 88 ? 5.493 13.119 7.261 1.00 92.56 88 HIS A O 1
ATOM 718 N N . GLN A 1 89 ? 5.027 13.054 5.070 1.00 96.50 89 GLN A N 1
ATOM 719 C CA . GLN A 1 89 ? 3.696 13.640 5.170 1.00 96.50 89 GLN A CA 1
ATOM 720 C C . GLN A 1 89 ? 2.683 12.695 4.540 1.00 96.50 89 GLN A C 1
ATOM 722 O O . GLN A 1 89 ? 2.833 12.311 3.379 1.00 96.50 89 GLN A O 1
ATOM 727 N N . ALA A 1 90 ? 1.608 12.394 5.272 1.00 94.31 90 ALA A N 1
ATOM 728 C CA . ALA A 1 90 ? 0.620 11.394 4.870 1.00 94.31 90 ALA A CA 1
ATOM 729 C C . ALA A 1 90 ? 0.060 11.618 3.451 1.00 94.31 90 ALA A C 1
ATOM 731 O O . ALA A 1 90 ? -0.082 10.664 2.691 1.00 94.31 90 ALA A O 1
ATOM 732 N N . GLY A 1 91 ? -0.207 12.868 3.050 1.00 96.94 91 GLY A N 1
ATOM 733 C CA . GLY A 1 91 ? -0.685 13.185 1.695 1.00 96.94 91 GLY A CA 1
ATOM 734 C C . GLY A 1 91 ? 0.332 12.866 0.589 1.00 96.94 91 GLY A C 1
ATOM 735 O O . GLY A 1 91 ? -0.003 12.244 -0.415 1.00 96.94 91 GLY A O 1
ATOM 736 N N . SER A 1 92 ? 1.594 13.241 0.789 1.00 97.50 92 SER A N 1
ATOM 737 C CA . SER A 1 92 ? 2.689 12.958 -0.149 1.00 97.50 92 SER A CA 1
ATOM 738 C C . SER A 1 92 ? 3.012 11.461 -0.209 1.00 97.50 92 SER A C 1
ATOM 740 O O . SER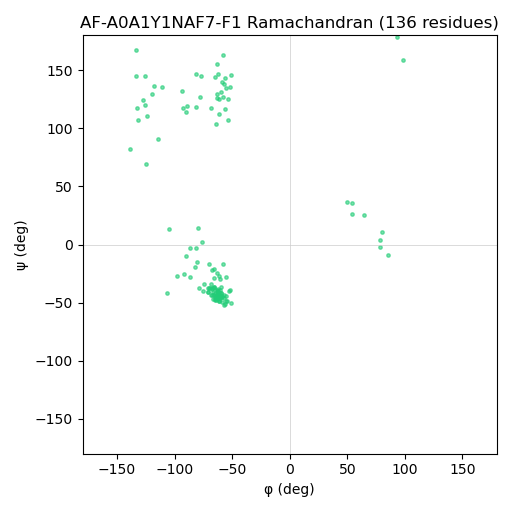 A 1 92 ? 3.151 10.891 -1.293 1.00 97.50 92 SER A O 1
ATOM 742 N N . ASP A 1 93 ? 3.072 10.799 0.949 1.00 96.56 93 ASP A N 1
ATOM 743 C CA . ASP A 1 93 ? 3.387 9.373 1.061 1.00 96.56 93 ASP A CA 1
ATOM 744 C C . ASP A 1 93 ? 2.262 8.485 0.510 1.00 96.56 93 ASP A C 1
ATOM 746 O O . ASP A 1 93 ? 2.544 7.494 -0.164 1.00 96.56 93 ASP A O 1
ATOM 750 N N . SER A 1 94 ? 0.991 8.848 0.713 1.00 96.69 94 SER A N 1
ATOM 751 C CA .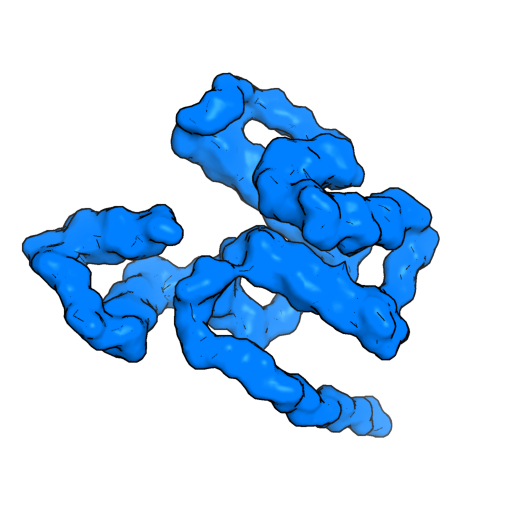 SER A 1 94 ? -0.149 8.114 0.137 1.00 96.69 94 SER A CA 1
ATOM 752 C C . SER A 1 94 ? -0.184 8.211 -1.388 1.00 96.69 94 SER A C 1
ATOM 754 O O . SER A 1 94 ? -0.338 7.190 -2.062 1.00 96.69 94 SER A O 1
ATOM 756 N N . LEU A 1 95 ? 0.049 9.402 -1.954 1.00 97.81 95 LEU A N 1
ATOM 757 C CA . LEU A 1 95 ? 0.156 9.573 -3.404 1.00 97.81 95 LEU A CA 1
ATOM 758 C C . LEU A 1 95 ? 1.321 8.758 -3.982 1.00 97.81 95 LEU A C 1
ATOM 760 O O . LEU A 1 95 ? 1.180 8.127 -5.032 1.00 97.81 95 LEU A O 1
ATOM 764 N N . LEU A 1 96 ? 2.470 8.758 -3.302 1.00 97.25 96 LEU A N 1
ATOM 765 C CA . LEU A 1 96 ? 3.625 7.968 -3.715 1.00 97.25 96 LEU A CA 1
ATOM 766 C C . LEU A 1 96 ? 3.331 6.464 -3.656 1.00 97.25 96 LEU A C 1
ATOM 768 O O . LEU A 1 96 ? 3.613 5.752 -4.619 1.00 97.25 96 LEU A O 1
ATOM 772 N N . THR A 1 97 ? 2.701 6.004 -2.573 1.00 96.69 97 THR A N 1
ATOM 773 C CA . THR A 1 97 ? 2.280 4.608 -2.377 1.00 96.69 97 THR A CA 1
ATOM 774 C C . THR A 1 97 ? 1.352 4.146 -3.497 1.00 96.69 97 THR A C 1
ATOM 776 O O . THR A 1 97 ? 1.585 3.092 -4.083 1.00 96.69 97 THR A O 1
ATOM 779 N N . GLY A 1 98 ? 0.351 4.954 -3.863 1.00 97.31 98 GLY A N 1
ATOM 780 C CA . GLY A 1 98 ? -0.565 4.632 -4.960 1.00 97.31 98 GLY A CA 1
ATOM 781 C C . GLY A 1 98 ? 0.146 4.515 -6.311 1.00 97.31 98 GLY A C 1
ATOM 782 O O . GLY A 1 98 ? -0.059 3.548 -7.043 1.00 97.31 98 GLY A O 1
ATOM 783 N N . LYS A 1 99 ? 1.043 5.455 -6.635 1.00 97.44 99 LYS A N 1
ATOM 784 C CA . LYS A 1 99 ? 1.834 5.387 -7.877 1.00 97.44 99 LYS A CA 1
ATOM 785 C C . LYS A 1 99 ? 2.737 4.153 -7.922 1.00 97.44 99 LYS A C 1
ATOM 787 O O . LYS A 1 99 ? 2.823 3.504 -8.962 1.00 97.44 99 LYS A O 1
ATOM 792 N N . VAL A 1 100 ? 3.392 3.831 -6.807 1.00 95.38 100 VAL A N 1
ATOM 793 C CA . VAL A 1 100 ? 4.211 2.620 -6.668 1.00 95.38 100 VAL A CA 1
ATOM 794 C C . VAL A 1 100 ? 3.365 1.367 -6.878 1.00 95.38 100 VAL A C 1
ATOM 796 O O . VAL A 1 100 ? 3.773 0.493 -7.637 1.00 95.38 100 VAL A O 1
ATOM 799 N N . PHE A 1 101 ? 2.180 1.294 -6.267 1.00 96.44 101 PHE A N 1
ATOM 800 C CA . PHE A 1 101 ? 1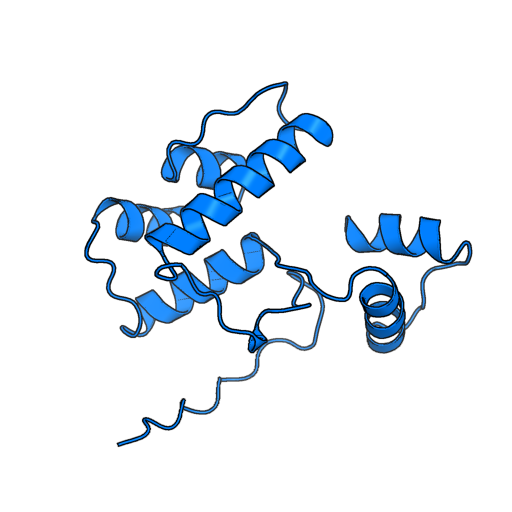.277 0.155 -6.412 1.00 96.44 101 PHE A CA 1
ATOM 801 C C . PHE A 1 101 ? 0.947 -0.138 -7.880 1.00 96.44 101 PHE A C 1
ATOM 803 O O . PHE A 1 101 ? 1.098 -1.276 -8.320 1.00 96.44 101 PHE A O 1
ATOM 810 N N . PHE A 1 102 ? 0.562 0.878 -8.657 1.00 96.38 102 PHE A N 1
ATOM 811 C CA . PHE A 1 102 ? 0.234 0.679 -10.072 1.00 96.38 102 PHE A CA 1
ATOM 812 C C . PHE A 1 102 ? 1.449 0.246 -10.902 1.00 96.38 102 PHE A C 1
ATOM 814 O O . PHE A 1 102 ? 1.338 -0.686 -11.693 1.00 96.38 102 PHE A O 1
ATOM 821 N N . GLN A 1 103 ? 2.625 0.846 -10.680 1.00 93.38 103 GLN A N 1
ATOM 822 C CA . GLN A 1 103 ? 3.853 0.423 -11.368 1.00 93.38 103 GLN A CA 1
ATOM 823 C C . GLN A 1 103 ? 4.230 -1.024 -11.032 1.00 93.38 103 GLN A C 1
ATOM 825 O O . GLN A 1 103 ? 4.608 -1.787 -11.917 1.00 93.38 103 GLN A O 1
ATOM 830 N N . MET A 1 104 ? 4.102 -1.413 -9.766 1.00 92.44 104 MET A N 1
ATOM 831 C CA . MET A 1 104 ? 4.356 -2.774 -9.312 1.00 92.44 104 MET A CA 1
ATOM 832 C C . MET A 1 104 ? 3.366 -3.764 -9.936 1.00 92.44 104 MET A C 1
ATOM 834 O O . MET A 1 104 ? 3.786 -4.785 -10.475 1.00 92.44 104 MET A O 1
ATOM 838 N N . ARG A 1 105 ? 2.063 -3.456 -9.920 1.00 94.00 105 ARG A N 1
ATOM 839 C CA . ARG A 1 105 ? 1.025 -4.284 -10.551 1.00 94.00 105 ARG A CA 1
ATOM 840 C C . ARG A 1 105 ? 1.344 -4.545 -12.022 1.00 94.00 105 ARG A C 1
ATOM 842 O O . ARG A 1 105 ? 1.311 -5.691 -12.458 1.00 94.00 105 ARG A O 1
ATOM 849 N N . ASP A 1 106 ? 1.678 -3.500 -12.769 1.00 92.31 106 ASP A N 1
ATOM 850 C CA . ASP A 1 106 ? 1.854 -3.607 -14.216 1.00 92.31 106 ASP A CA 1
ATOM 851 C C . ASP A 1 106 ? 3.184 -4.289 -14.586 1.00 92.31 106 ASP A C 1
ATOM 853 O O . ASP A 1 106 ? 3.211 -5.113 -15.495 1.00 92.31 106 ASP A O 1
ATOM 857 N N . ARG A 1 107 ? 4.281 -3.994 -13.869 1.00 89.62 107 ARG A N 1
ATOM 858 C CA . ARG A 1 107 ? 5.630 -4.482 -14.222 1.00 89.62 107 ARG A CA 1
ATOM 859 C C . ARG A 1 107 ? 6.037 -5.804 -13.576 1.00 89.62 107 ARG A C 1
ATOM 861 O O . ARG A 1 107 ? 6.925 -6.470 -14.095 1.00 89.62 107 ARG A O 1
ATOM 868 N N . ILE A 1 108 ? 5.458 -6.148 -12.426 1.00 90.00 108 ILE A N 1
ATOM 869 C CA . ILE A 1 108 ? 5.811 -7.361 -11.670 1.00 90.00 108 ILE A CA 1
ATOM 870 C C . ILE A 1 108 ? 4.717 -8.416 -11.806 1.00 90.00 108 ILE A C 1
ATOM 872 O O . ILE A 1 108 ? 5.011 -9.591 -11.994 1.00 90.00 108 ILE A O 1
ATOM 876 N N . PHE A 1 109 ? 3.457 -7.992 -11.731 1.00 91.12 109 PHE A N 1
ATOM 877 C CA . PHE A 1 109 ? 2.305 -8.891 -11.694 1.00 91.12 109 PHE A CA 1
ATOM 878 C C . PHE A 1 109 ? 1.536 -8.944 -13.023 1.00 91.12 109 PHE A C 1
ATOM 880 O O . PHE A 1 109 ? 0.416 -9.441 -13.064 1.00 91.12 109 PHE A O 1
ATOM 887 N N . ASN A 1 110 ? 2.105 -8.426 -14.119 1.00 89.88 110 ASN A N 1
ATOM 888 C CA . ASN A 1 110 ? 1.486 -8.412 -15.452 1.00 89.88 110 ASN A CA 1
ATOM 889 C C . ASN A 1 110 ? 0.038 -7.880 -15.450 1.00 89.88 110 ASN A C 1
ATOM 891 O O . ASN A 1 110 ? -0.832 -8.382 -16.158 1.00 89.88 110 ASN A O 1
ATOM 895 N N . GLY A 1 111 ? -0.232 -6.876 -14.614 1.00 91.88 111 GLY A N 1
ATOM 896 C CA . GLY A 1 111 ? -1.545 -6.246 -14.485 1.00 91.88 111 GLY A CA 1
ATOM 897 C C . GLY A 1 111 ? -2.518 -6.941 -13.526 1.00 91.88 111 GLY A C 1
ATOM 898 O O . GLY A 1 111 ? -3.542 -6.335 -13.209 1.00 91.88 111 GLY A O 1
ATOM 899 N N . SER A 1 112 ? -2.217 -8.142 -13.014 1.00 92.56 112 SER A N 1
ATOM 900 C CA . SER A 1 112 ? -3.133 -8.908 -12.154 1.00 92.56 112 SER A CA 1
ATOM 901 C C . SER A 1 112 ? -2.454 -9.463 -10.900 1.00 92.56 112 SER A C 1
ATOM 903 O O . SER A 1 112 ? -1.542 -10.281 -10.971 1.00 92.56 112 SER A O 1
ATOM 905 N N . ILE A 1 113 ? -2.916 -9.018 -9.729 1.00 94.00 113 ILE A N 1
ATOM 906 C CA . ILE A 1 113 ? -2.433 -9.486 -8.424 1.00 94.00 113 ILE A CA 1
ATOM 907 C C . ILE A 1 113 ? -3.351 -10.627 -7.956 1.00 94.00 113 ILE A C 1
ATOM 909 O O . ILE A 1 113 ? -4.567 -10.441 -7.995 1.00 94.00 113 ILE A O 1
ATOM 913 N N . PRO A 1 114 ? -2.814 -11.774 -7.494 1.00 92.62 114 PRO A N 1
ATOM 914 C CA . PRO A 1 114 ? -3.646 -12.873 -7.006 1.00 92.62 114 PRO A CA 1
ATOM 915 C C . PRO A 1 114 ? -4.542 -12.454 -5.832 1.00 92.62 114 PRO A C 1
ATOM 917 O O . PRO A 1 114 ? -4.099 -11.748 -4.921 1.00 92.62 114 PRO A O 1
ATOM 920 N N . GLU A 1 115 ? -5.788 -12.932 -5.829 1.00 92.88 115 GLU A N 1
ATOM 921 C CA . GLU A 1 115 ? -6.797 -12.567 -4.822 1.00 92.88 115 GLU A CA 1
ATOM 922 C C . GLU A 1 115 ? -6.416 -12.996 -3.399 1.00 92.88 115 GLU A C 1
ATOM 924 O O . GLU A 1 115 ? -6.802 -12.331 -2.440 1.00 92.88 115 GLU A O 1
ATOM 929 N N . ASP A 1 116 ? -5.569 -14.020 -3.248 1.00 92.19 116 ASP A N 1
ATOM 930 C CA . ASP A 1 116 ? -5.050 -14.477 -1.951 1.00 92.19 116 ASP A CA 1
ATOM 931 C C . ASP A 1 116 ? -4.295 -13.383 -1.175 1.00 92.19 116 ASP A C 1
ATOM 933 O O . ASP A 1 116 ? -4.076 -13.521 0.033 1.00 92.19 116 ASP A O 1
ATOM 937 N N . HIS A 1 117 ? -3.891 -12.295 -1.843 1.00 93.12 117 HIS A N 1
ATOM 938 C CA . HIS A 1 117 ? -3.235 -11.141 -1.227 1.00 93.12 117 HIS A CA 1
ATOM 939 C C . HIS A 1 117 ? -4.202 -10.047 -0.758 1.00 93.12 117 HIS A C 1
ATOM 941 O O . HIS A 1 117 ? -3.764 -9.131 -0.056 1.00 93.12 117 HIS A O 1
ATOM 947 N N . ILE A 1 118 ? -5.491 -10.122 -1.105 1.00 93.62 118 ILE A N 1
ATOM 948 C CA . ILE A 1 118 ? -6.499 -9.163 -0.645 1.00 93.62 118 ILE A CA 1
ATOM 949 C C . ILE A 1 118 ? -6.625 -9.260 0.876 1.00 93.62 118 ILE A C 1
ATOM 951 O O . ILE A 1 118 ? -6.788 -10.338 1.445 1.00 93.62 118 ILE A O 1
ATOM 955 N N . GLY A 1 119 ? -6.553 -8.116 1.555 1.00 91.75 119 GLY A N 1
ATOM 956 C CA . GLY A 1 119 ? -6.706 -8.064 3.007 1.00 91.75 119 GLY A CA 1
ATOM 957 C C . GLY A 1 119 ? -5.460 -8.483 3.788 1.00 91.75 119 GLY A C 1
ATOM 958 O O . GLY A 1 119 ? -5.485 -8.406 5.015 1.00 91.75 119 GLY A O 1
ATOM 959 N N . ARG A 1 120 ? -4.370 -8.904 3.124 1.00 91.69 120 ARG A N 1
ATOM 960 C CA . ARG A 1 120 ? -3.098 -9.201 3.798 1.00 91.69 120 ARG A CA 1
ATOM 961 C C . ARG A 1 120 ? -2.324 -7.911 4.046 1.00 91.69 120 ARG A C 1
ATOM 963 O O . ARG A 1 120 ? -1.940 -7.214 3.107 1.00 91.69 120 ARG A O 1
ATOM 970 N N . VAL A 1 121 ? -2.081 -7.612 5.319 1.00 90.88 121 VAL A N 1
ATOM 971 C CA . VAL A 1 121 ? -1.355 -6.418 5.769 1.00 90.88 121 VAL A CA 1
ATOM 972 C C . VAL A 1 121 ? -0.016 -6.839 6.354 1.00 90.88 121 VAL A C 1
ATOM 974 O O . VAL A 1 121 ? 0.059 -7.783 7.137 1.00 90.88 121 VAL A O 1
ATOM 977 N N . TRP A 1 122 ? 1.059 -6.139 5.999 1.00 88.88 122 TRP A N 1
ATOM 978 C CA . TRP A 1 122 ? 2.393 -6.507 6.454 1.00 88.88 122 TRP A CA 1
ATOM 979 C C . TRP A 1 122 ? 2.502 -6.455 7.986 1.00 88.88 122 TRP A C 1
ATOM 981 O O . TRP A 1 122 ? 2.277 -5.412 8.605 1.00 88.88 122 TRP A O 1
ATOM 991 N N . GLY A 1 123 ? 2.922 -7.571 8.589 1.00 84.31 123 GLY A N 1
ATOM 992 C CA . GLY A 1 123 ? 3.096 -7.693 10.039 1.00 84.31 123 GLY A CA 1
ATOM 993 C C . GLY A 1 123 ? 1.802 -7.934 10.822 1.00 84.31 123 GLY A C 1
ATOM 994 O O . GLY A 1 123 ? 1.833 -7.830 12.044 1.00 84.31 123 GLY A O 1
ATOM 995 N N . LEU A 1 124 ? 0.697 -8.236 10.133 1.00 83.62 124 LEU A N 1
ATOM 996 C CA . LEU A 1 124 ? -0.557 -8.721 10.708 1.00 83.62 124 LEU A CA 1
ATOM 997 C C . LEU A 1 124 ? -0.957 -10.031 10.014 1.00 83.62 124 LEU A C 1
ATOM 999 O O . LEU A 1 124 ? -0.758 -10.194 8.811 1.00 83.62 124 LEU A O 1
ATOM 1003 N N . GLY A 1 125 ? -1.550 -10.944 10.765 1.00 73.94 125 GLY A N 1
ATOM 1004 C CA . GLY A 1 125 ? -1.908 -12.295 10.361 1.00 73.94 125 GLY A CA 1
ATOM 1005 C C . GLY A 1 125 ? -0.884 -13.338 10.813 1.00 73.94 125 GLY A C 1
ATOM 1006 O O . GLY A 1 125 ? 0.288 -13.049 11.063 1.00 73.94 125 GLY A O 1
ATOM 1007 N N . VAL A 1 126 ? -1.336 -14.594 10.878 1.00 57.31 126 VAL A N 1
ATOM 1008 C CA . VAL A 1 126 ? -0.476 -15.760 11.130 1.00 57.31 126 VAL A CA 1
ATOM 1009 C C . VAL A 1 126 ? 0.645 -15.787 10.076 1.00 57.31 126 VAL A C 1
ATOM 1011 O O . VAL A 1 126 ? 0.344 -15.589 8.894 1.00 57.31 126 VAL A O 1
ATOM 1014 N N . PRO A 1 127 ? 1.921 -16.018 10.452 1.00 54.00 127 PRO A N 1
ATOM 1015 C CA . PRO A 1 127 ? 3.023 -16.086 9.495 1.00 54.00 127 PRO A CA 1
ATOM 1016 C C . PRO A 1 127 ? 2.691 -17.059 8.363 1.00 54.00 127 PRO A C 1
ATOM 1018 O O . PRO A 1 127 ? 2.167 -18.144 8.623 1.00 54.00 127 PRO A O 1
ATOM 1021 N N . GLU A 1 128 ? 2.978 -16.662 7.117 1.00 53.06 128 GLU A N 1
ATOM 1022 C CA . GLU A 1 128 ? 2.766 -17.523 5.952 1.00 53.06 128 GLU A CA 1
ATOM 1023 C C . GLU A 1 128 ? 3.480 -18.859 6.194 1.00 53.06 128 GLU A C 1
ATOM 1025 O O . GLU A 1 128 ? 4.709 -18.937 6.168 1.00 53.06 128 GLU A O 1
ATOM 1030 N N . GLY A 1 129 ? 2.705 -19.916 6.456 1.00 46.97 129 GLY A N 1
ATOM 1031 C CA . GLY A 1 129 ? 3.201 -21.281 6.350 1.00 46.97 129 GLY A CA 1
ATOM 1032 C C . GLY A 1 129 ? 3.708 -21.538 4.924 1.00 46.97 129 GLY A C 1
ATOM 1033 O O . GLY A 1 129 ? 3.380 -20.777 4.006 1.00 46.97 129 GLY A O 1
ATOM 1034 N N . PRO A 1 130 ? 4.512 -22.590 4.700 1.00 38.81 130 PRO A N 1
ATOM 1035 C CA . PRO A 1 130 ? 4.962 -22.935 3.355 1.00 38.81 130 PRO A CA 1
ATOM 1036 C C . PRO A 1 130 ? 3.742 -23.070 2.435 1.00 38.81 130 PRO A C 1
ATOM 1038 O O . PRO A 1 130 ? 2.798 -23.789 2.764 1.00 38.81 130 PRO A O 1
ATOM 1041 N N . MET A 1 131 ? 3.728 -22.335 1.314 1.00 46.81 131 MET A N 1
ATOM 1042 C CA . MET A 1 131 ? 2.608 -22.411 0.373 1.00 46.81 131 MET A CA 1
ATOM 1043 C C . MET A 1 131 ? 2.468 -23.850 -0.125 1.00 46.81 131 MET A C 1
ATOM 1045 O O . MET A 1 131 ? 3.451 -24.455 -0.558 1.00 46.81 131 MET A O 1
ATOM 1049 N N . ALA A 1 132 ? 1.243 -24.376 -0.090 1.00 38.94 132 ALA A N 1
ATOM 1050 C CA . ALA A 1 132 ? 0.909 -25.577 -0.837 1.00 38.94 132 ALA A CA 1
ATOM 1051 C C . ALA A 1 132 ? 1.227 -25.329 -2.325 1.00 38.94 132 ALA A C 1
ATOM 1053 O O . ALA A 1 132 ? 0.976 -24.223 -2.818 1.00 38.94 132 ALA A O 1
ATOM 1054 N N . PRO A 1 133 ? 1.810 -26.308 -3.039 1.00 35.69 133 PRO A N 1
ATOM 1055 C CA . PRO A 1 133 ? 2.147 -26.135 -4.443 1.00 35.69 133 PRO A CA 1
ATOM 1056 C C . PRO A 1 133 ? 0.878 -25.784 -5.222 1.00 35.69 133 PRO A C 1
ATOM 1058 O O . PRO A 1 133 ? -0.129 -26.487 -5.127 1.00 35.69 133 PRO A O 1
ATOM 1061 N N . MET A 1 134 ? 0.926 -24.680 -5.974 1.00 44.66 134 MET A N 1
ATOM 1062 C CA . MET A 1 134 ? -0.124 -24.339 -6.929 1.00 44.66 134 MET A CA 1
ATOM 1063 C C . MET A 1 134 ? -0.273 -25.525 -7.882 1.00 44.66 134 MET A C 1
ATOM 1065 O O . MET A 1 134 ? 0.678 -25.888 -8.575 1.00 44.66 134 MET A O 1
ATOM 1069 N N . MET A 1 135 ? -1.446 -26.161 -7.879 1.00 37.12 135 MET A N 1
ATOM 1070 C CA . MET A 1 135 ? -1.760 -27.205 -8.845 1.00 37.12 135 MET A CA 1
ATOM 1071 C C . MET A 1 135 ? -1.712 -26.583 -10.238 1.00 37.12 135 MET A C 1
ATOM 1073 O O . MET A 1 135 ? -2.523 -25.725 -10.582 1.00 37.12 135 MET A O 1
ATOM 1077 N N . GLN A 1 136 ? -0.724 -27.009 -11.017 1.00 33.41 136 GLN A N 1
ATOM 1078 C CA . GLN A 1 136 ? -0.624 -26.724 -12.436 1.00 33.41 136 GLN A CA 1
ATOM 1079 C C . GLN A 1 136 ? -1.826 -27.410 -13.099 1.00 33.41 136 GLN A C 1
ATOM 1081 O O . GLN A 1 136 ? -1.873 -28.636 -13.175 1.00 33.41 136 GLN A O 1
ATOM 1086 N N . GLN A 1 137 ? -2.850 -26.638 -13.476 1.00 36.31 137 GLN A N 1
ATOM 1087 C CA . GLN A 1 137 ? -3.932 -27.169 -14.303 1.00 36.31 137 GLN A CA 1
ATOM 1088 C C . GLN A 1 137 ? -3.337 -27.457 -15.685 1.00 36.31 137 GLN A C 1
ATOM 1090 O O . GLN A 1 137 ? -2.771 -26.557 -16.310 1.00 36.31 137 GLN A O 1
ATOM 1095 N N . GLY A 1 138 ? -3.364 -28.737 -16.062 1.00 36.34 138 GLY A N 1
ATOM 1096 C CA . GLY A 1 138 ? -2.932 -29.241 -17.366 1.00 36.34 138 GLY A CA 1
ATOM 1097 C C . GLY A 1 138 ? -3.986 -29.090 -18.449 1.00 36.34 138 GLY A C 1
ATOM 1098 O O . GLY A 1 138 ? -5.115 -28.651 -18.132 1.00 36.34 138 GLY A O 1
#

Secondary structure (DSSP, 8-state):
-HHHHHHHHHH-SPPPSSHHHHHHHHHHH-SS---HHHHHHHHHHHHHTTS---SSHHHHHHHHHHHH--SHHHHHHHTTPPP-S-TT-HHHHHHHHHHHHHHHHHHHSTT---GGGTT--TT-SS--PPPPPP----

InterPro domains:
  IPR006941 Ribonuclease CAF1 [PF04857] (2-101)
  IPR012337 Ribonuclease H-like superfamily [SSF53098] (1-115)
  IPR036397 Ribonuclease H superfamily [G3DSA:3.30.420.10] (1-126)
  IPR039637 CCR4-NOT transcription complex subunit 7/8/Pop2 [PTHR10797] (1-124)

Foldseek 3Di:
DVLLVVLCVVVVDDQDPDQVSNLVSSCVVQVFDAALLVLLVVLLVCVVVVVFDQPDPLVVVLSVVCVVPVDLVSLCVSLVHDFDDDPPDPVRSVVSRVVSVCSCCCRRVVVDDDPVRTSDYPPGDDPDDDDDDDPDDD

Radius of gyration: 16.51 Å; Cα contacts (8 Å, |Δi|>4): 111; chains: 1; bounding box: 34×46×41 Å

Sequence (138 aa):
YDFGYLTKLLICTPLPNDEAQFDSKMKLYFPTTYDVKHLMKYAIRLHTQGFLTPNDPAVIDILNKFEHKSGLENIAETFKVKRIGSAHQAGSDSLLTGKVFFQMRDRIFNGSIPEDHIGRVWGLGVPEGPMAPMMQQG

pLDDT: mean 86.28, std 15.35, range [33.41, 97.81]

Solvent-accessible surface area (backbone atoms only — not comparable to full-atom values): 8472 Å² total; per-residue (Å²): 109,67,67,58,56,54,40,31,67,74,70,73,48,83,71,62,96,43,69,71,58,36,50,56,56,41,40,72,80,45,71,75,38,78,32,65,69,40,52,52,52,49,54,37,51,33,36,78,69,64,78,42,77,67,91,46,69,65,54,52,50,42,47,61,48,37,76,82,42,79,47,71,67,54,52,24,57,61,72,68,51,82,75,61,75,58,84,97,33,70,72,25,47,49,54,43,50,53,54,43,45,53,53,45,33,50,72,73,39,76,66,53,76,69,71,90,46,54,61,44,44,71,96,56,76,79,75,85,65,85,77,75,79,79,79,78,82,126

Organism: Photinus pyralis (NCBI:txid7054)

Mean predicted aligned error: 6.48 Å